Protein AF-A0A2E8GRL9-F1 (afdb_monomer_lite)

Radius of gyration: 11.85 Å; chains: 1; bounding box: 24×21×29 Å

Structure (mmCIF, N/CA/C/O backbone):
data_AF-A0A2E8GRL9-F1
#
_entry.id   AF-A0A2E8GRL9-F1
#
loop_
_atom_site.group_PDB
_atom_site.id
_atom_site.type_symbol
_atom_site.label_atom_id
_atom_site.label_alt_id
_atom_site.label_comp_id
_atom_site.label_asym_id
_atom_site.label_entity_id
_atom_site.label_seq_id
_atom_site.pdbx_PDB_ins_code
_atom_site.Cartn_x
_atom_site.Cartn_y
_atom_site.Cartn_z
_atom_site.occupancy
_atom_site.B_iso_or_equiv
_atom_site.auth_seq_id
_atom_site.auth_comp_id
_atom_site.auth_asym_id
_atom_site.auth_atom_id
_atom_site.pdbx_PDB_model_num
ATOM 1 N N . MET A 1 1 ? -14.828 13.176 6.341 1.00 63.22 1 MET A N 1
ATOM 2 C CA . MET A 1 1 ? -14.410 12.027 5.507 1.00 63.22 1 MET A CA 1
ATOM 3 C C . MET A 1 1 ? -12.895 12.050 5.393 1.00 63.22 1 MET A C 1
ATOM 5 O O . MET A 1 1 ? -12.353 13.135 5.224 1.00 63.22 1 MET A O 1
ATOM 9 N N . LYS A 1 2 ? -12.213 10.912 5.574 1.00 67.50 2 LYS A N 1
ATOM 10 C CA . LYS A 1 2 ? -10.753 10.834 5.408 1.00 67.50 2 LYS A CA 1
ATOM 11 C C . LYS A 1 2 ? -10.444 10.643 3.925 1.00 67.50 2 LYS A C 1
ATOM 13 O O . LYS A 1 2 ? -11.000 9.734 3.314 1.00 67.50 2 LYS A O 1
ATOM 18 N N . HIS A 1 3 ? -9.600 11.505 3.371 1.00 72.38 3 HIS A N 1
ATOM 19 C CA . HIS A 1 3 ? -9.150 11.424 1.985 1.00 72.38 3 HIS A CA 1
ATOM 20 C C . HIS A 1 3 ? -7.708 10.936 1.974 1.00 72.38 3 HIS A C 1
ATOM 22 O O . HIS A 1 3 ? -6.883 11.416 2.752 1.00 72.38 3 HIS A O 1
ATOM 28 N N . TRP A 1 4 ? -7.423 9.975 1.105 1.00 78.94 4 TRP A N 1
ATOM 29 C CA . TRP A 1 4 ? -6.107 9.366 0.979 1.00 78.94 4 TRP A CA 1
ATOM 30 C C . TRP A 1 4 ? -5.470 9.836 -0.317 1.00 78.94 4 TRP A C 1
ATOM 32 O O . TRP A 1 4 ? -6.079 9.698 -1.376 1.00 78.94 4 TRP A O 1
ATOM 42 N N . LEU A 1 5 ? -4.252 10.369 -0.221 1.00 82.19 5 LEU A N 1
ATOM 43 C CA . LEU A 1 5 ? -3.412 10.625 -1.381 1.00 82.19 5 LEU A CA 1
ATOM 44 C C . LEU A 1 5 ? -2.388 9.504 -1.489 1.00 82.19 5 LEU A C 1
ATOM 46 O O . LEU A 1 5 ? -1.610 9.257 -0.567 1.00 82.19 5 LEU A O 1
ATOM 50 N N . LEU A 1 6 ? -2.411 8.838 -2.629 1.00 80.25 6 LEU A N 1
ATOM 51 C CA . LEU A 1 6 ? -1.562 7.711 -2.944 1.00 80.25 6 LEU A CA 1
ATOM 52 C C . LEU A 1 6 ? -0.613 8.147 -4.062 1.00 80.25 6 LEU A C 1
ATOM 54 O O . LEU A 1 6 ? -1.065 8.663 -5.080 1.00 80.25 6 LEU A O 1
ATOM 58 N N . LYS A 1 7 ? 0.693 8.000 -3.833 1.00 77.19 7 LYS A N 1
ATOM 59 C CA . LYS A 1 7 ? 1.742 8.372 -4.788 1.00 77.19 7 LYS A CA 1
ATOM 60 C C . LYS A 1 7 ? 2.360 7.106 -5.362 1.00 77.19 7 LYS A C 1
ATOM 62 O O . LYS A 1 7 ? 2.767 6.243 -4.587 1.00 77.19 7 LYS A O 1
ATOM 67 N N . SER A 1 8 ? 2.439 7.016 -6.681 1.00 76.69 8 SER A N 1
ATOM 68 C CA . SER A 1 8 ? 3.210 5.993 -7.382 1.00 76.69 8 SER A CA 1
ATOM 69 C C . SER A 1 8 ? 4.268 6.663 -8.252 1.00 76.69 8 SER A C 1
ATOM 71 O O . SER A 1 8 ? 4.089 7.792 -8.706 1.00 76.69 8 SER A O 1
ATOM 73 N N . GLU A 1 9 ? 5.395 5.982 -8.438 1.00 77.69 9 GLU A N 1
ATOM 74 C CA . GLU A 1 9 ? 6.449 6.462 -9.325 1.00 77.69 9 GLU A CA 1
ATOM 75 C C . GLU A 1 9 ? 6.052 6.186 -10.785 1.00 77.69 9 GLU A C 1
ATOM 77 O O . GLU A 1 9 ? 5.599 5.074 -11.087 1.00 77.69 9 GLU A O 1
ATOM 82 N N . PRO A 1 10 ? 6.265 7.137 -11.712 1.00 71.94 10 PRO A N 1
ATOM 83 C CA . PRO A 1 10 ? 5.826 7.006 -13.100 1.00 71.94 10 PRO A CA 1
ATOM 84 C C . PRO A 1 10 ? 6.535 5.889 -13.880 1.00 71.94 10 PRO A C 1
ATOM 86 O O . PRO A 1 10 ? 6.042 5.453 -14.912 1.00 71.94 10 PRO A O 1
ATOM 89 N N . ASN A 1 11 ? 7.678 5.409 -13.386 1.00 72.44 11 ASN A N 1
ATOM 90 C CA . ASN A 1 11 ? 8.424 4.297 -13.981 1.00 72.44 11 ASN A CA 1
ATOM 91 C C . ASN A 1 11 ? 8.137 2.937 -13.312 1.00 72.44 11 ASN A C 1
ATOM 93 O O . ASN A 1 11 ? 8.736 1.933 -13.687 1.00 72.44 11 ASN A O 1
ATOM 97 N N . ALA A 1 12 ? 7.290 2.902 -12.278 1.00 72.81 12 ALA A N 1
ATOM 98 C CA . ALA A 1 12 ? 6.973 1.676 -11.546 1.00 72.81 12 ALA A CA 1
ATOM 99 C C . ALA A 1 12 ? 5.535 1.220 -11.798 1.00 72.81 12 ALA A C 1
ATOM 101 O O . ALA A 1 12 ? 5.318 0.063 -12.145 1.00 72.81 12 ALA A O 1
ATOM 102 N N . PHE A 1 13 ? 4.561 2.112 -11.603 1.00 74.00 13 PHE A N 1
ATOM 103 C CA . PHE A 1 13 ? 3.151 1.785 -11.794 1.00 74.00 13 PHE A CA 1
ATOM 104 C C . PHE A 1 13 ? 2.339 3.049 -12.070 1.00 74.00 13 PHE A C 1
ATOM 106 O O . PHE A 1 13 ? 2.208 3.929 -11.209 1.00 74.00 13 PHE A O 1
ATOM 113 N N . LEU A 1 14 ? 1.797 3.139 -13.281 1.00 79.44 14 LEU A N 1
ATOM 114 C CA . LEU A 1 14 ? 0.983 4.256 -13.733 1.00 79.44 14 LEU A CA 1
ATOM 115 C C . LEU A 1 14 ? -0.505 3.994 -13.493 1.00 79.44 14 LEU A C 1
ATOM 117 O O . LEU A 1 14 ? -0.968 2.868 -13.325 1.00 79.44 14 LEU A O 1
ATOM 121 N N . LEU A 1 15 ? -1.296 5.067 -13.538 1.00 78.12 15 LEU A N 1
ATOM 122 C CA . LEU A 1 15 ? -2.755 4.958 -13.491 1.00 78.12 15 LEU A CA 1
ATOM 123 C C . LEU A 1 15 ? -3.309 4.125 -14.662 1.00 78.12 15 LEU A C 1
ATOM 125 O O . LEU A 1 15 ? -4.329 3.460 -14.514 1.00 78.12 15 LEU A O 1
ATOM 129 N N . GLU A 1 16 ? -2.641 4.156 -15.814 1.00 80.69 16 GLU A N 1
ATOM 130 C CA . GLU A 1 16 ? -2.993 3.340 -16.980 1.00 80.69 16 GLU A CA 1
ATOM 131 C C . GLU A 1 16 ? -2.832 1.842 -16.679 1.00 80.69 16 GLU A C 1
ATOM 133 O O . GLU A 1 16 ? -3.715 1.053 -17.014 1.00 80.69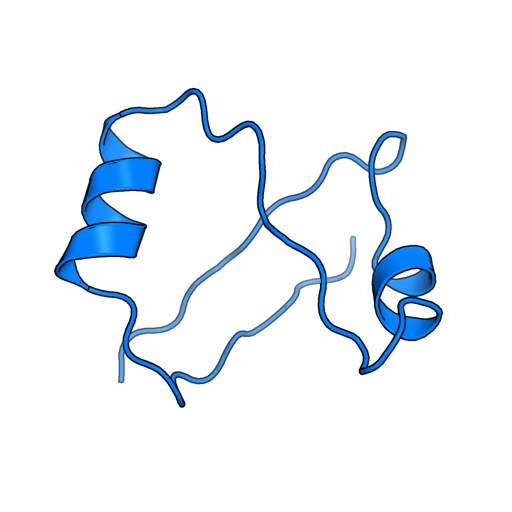 16 GLU A O 1
ATOM 138 N N . ASP A 1 17 ? -1.776 1.461 -15.956 1.00 82.38 17 ASP A N 1
ATOM 139 C CA . ASP A 1 17 ? -1.564 0.079 -15.518 1.00 82.38 17 ASP A CA 1
ATOM 140 C C . ASP A 1 17 ? -2.675 -0.361 -14.560 1.00 82.38 17 ASP A C 1
ATOM 142 O O . ASP A 1 17 ? -3.225 -1.451 -14.702 1.00 82.38 17 ASP A O 1
ATOM 146 N N . LEU A 1 18 ? -3.102 0.528 -13.653 1.00 83.69 18 LEU A N 1
ATOM 147 C CA . LEU A 1 18 ? -4.239 0.265 -12.767 1.00 83.69 18 LEU A CA 1
ATOM 148 C C . LEU A 1 18 ? -5.556 0.100 -13.531 1.00 83.69 18 LEU A C 1
ATOM 150 O O . LEU A 1 18 ? -6.359 -0.759 -13.178 1.00 83.69 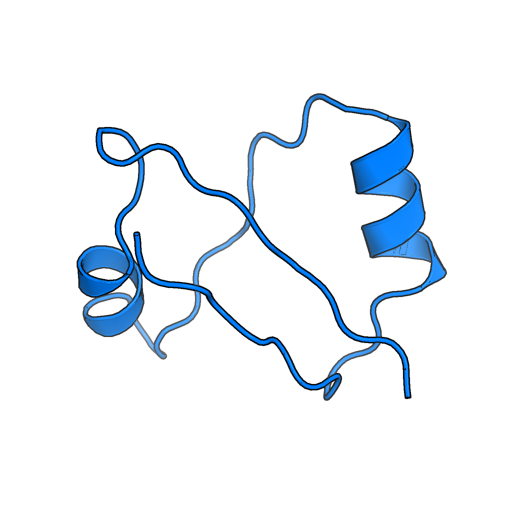18 LEU A O 1
ATOM 154 N N . LYS A 1 19 ? -5.804 0.913 -14.566 1.00 82.62 19 LYS A N 1
ATOM 155 C CA . LYS A 1 19 ? -7.016 0.794 -15.396 1.00 82.62 19 LYS A CA 1
ATOM 156 C C . LYS A 1 19 ? -7.055 -0.525 -16.164 1.00 82.62 19 LYS A C 1
ATOM 158 O O . LYS A 1 19 ? -8.142 -1.065 -16.357 1.00 82.62 19 LYS A O 1
ATOM 163 N N . ASN A 1 20 ? -5.891 -1.006 -16.597 1.00 85.12 20 ASN A N 1
ATOM 164 C CA . ASN A 1 20 ? -5.740 -2.249 -17.349 1.00 85.12 20 ASN A CA 1
ATOM 165 C C . ASN A 1 20 ? -5.641 -3.489 -16.443 1.00 85.12 20 ASN A C 1
ATOM 167 O O . ASN A 1 20 ? -5.787 -4.612 -16.928 1.00 85.12 20 ASN A O 1
ATOM 171 N N . ALA A 1 21 ? -5.425 -3.306 -15.137 1.00 82.69 21 ALA A N 1
ATOM 172 C CA . ALA A 1 21 ? -5.388 -4.385 -14.162 1.00 82.69 21 ALA A CA 1
ATOM 173 C C . ALA A 1 21 ? -6.762 -5.073 -14.019 1.00 82.69 21 ALA A C 1
ATOM 175 O O . ALA A 1 21 ? -7.814 -4.424 -14.113 1.00 82.69 21 ALA A O 1
ATOM 176 N N . PRO A 1 22 ? -6.790 -6.390 -13.748 1.00 79.56 22 PRO A N 1
ATOM 177 C CA . PRO A 1 22 ? -8.035 -7.113 -13.524 1.00 79.56 22 PRO A CA 1
ATOM 178 C C . PRO A 1 22 ? -8.821 -6.490 -12.361 1.00 79.56 22 PRO A C 1
ATOM 180 O O . PRO A 1 22 ? -8.293 -6.254 -11.277 1.00 79.56 22 PRO A O 1
ATOM 183 N N . ASN A 1 23 ? -10.105 -6.207 -12.596 1.00 82.56 23 ASN A N 1
ATOM 184 C CA . ASN A 1 23 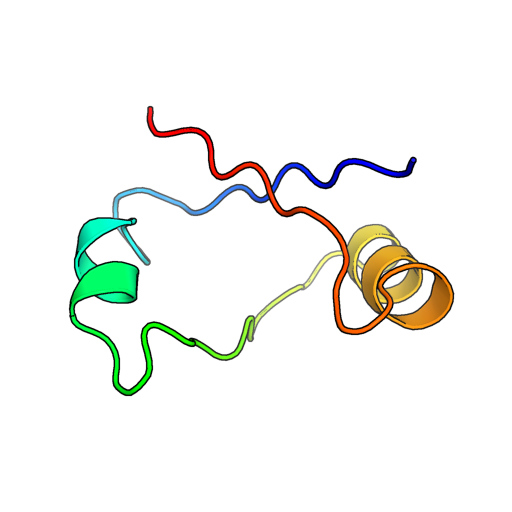? -10.991 -5.500 -11.659 1.00 82.56 23 ASN A CA 1
ATOM 185 C C . ASN A 1 23 ? -10.511 -4.092 -11.258 1.00 82.56 23 ASN A C 1
ATOM 187 O O . ASN A 1 23 ? -10.916 -3.597 -10.205 1.00 82.56 23 ASN A O 1
ATOM 191 N N . GLN A 1 24 ? -9.636 -3.463 -12.054 1.00 81.19 24 GLN A N 1
ATOM 192 C CA . GLN A 1 24 ? -9.032 -2.156 -11.759 1.00 81.19 24 GLN A CA 1
ATOM 193 C C . GLN A 1 24 ? -8.438 -2.079 -10.346 1.00 81.19 24 GLN A C 1
ATOM 195 O O . GLN A 1 24 ? -8.486 -1.050 -9.668 1.00 81.19 24 GLN A O 1
ATOM 200 N N . THR A 1 25 ? -7.951 -3.220 -9.865 1.00 77.00 25 THR A N 1
ATOM 201 C CA . THR A 1 25 ? -7.507 -3.409 -8.494 1.00 77.00 25 THR A CA 1
ATOM 202 C C . THR A 1 25 ? -6.107 -3.983 -8.534 1.00 77.00 25 THR A C 1
ATOM 204 O O . THR A 1 25 ? -5.880 -5.017 -9.151 1.00 77.00 25 THR A O 1
ATOM 207 N N . GLU A 1 26 ? -5.190 -3.329 -7.833 1.00 79.88 26 GLU A N 1
ATOM 208 C CA . GLU A 1 26 ? -3.819 -3.798 -7.664 1.00 79.88 26 GLU A CA 1
ATOM 209 C C . GLU A 1 26 ? -3.492 -3.885 -6.172 1.00 79.88 26 GLU A C 1
ATOM 211 O O . GLU A 1 26 ? -3.983 -3.092 -5.353 1.00 79.88 26 GLU A O 1
ATOM 216 N N . CYS A 1 27 ? -2.669 -4.864 -5.803 1.00 76.12 27 CYS A N 1
ATOM 217 C CA . CYS A 1 27 ? -2.178 -4.979 -4.443 1.00 76.12 27 CYS A CA 1
ATOM 218 C C . CYS A 1 27 ? -1.078 -3.941 -4.234 1.00 76.12 27 CYS A C 1
ATOM 220 O O . CYS A 1 27 ? -0.028 -4.013 -4.859 1.00 76.12 27 CYS A O 1
ATOM 222 N N . TRP A 1 28 ? -1.279 -3.008 -3.298 1.00 74.81 28 TRP A N 1
ATOM 223 C CA . TRP A 1 28 ? -0.232 -2.058 -2.918 1.00 74.81 28 TRP A CA 1
ATOM 224 C C . TRP A 1 28 ? 0.856 -2.757 -2.090 1.00 74.81 28 TRP A C 1
ATOM 226 O O . TRP A 1 28 ? 0.920 -2.652 -0.862 1.00 74.81 28 TRP A O 1
ATOM 236 N N . ASN A 1 29 ? 1.699 -3.521 -2.776 1.00 67.50 29 ASN A N 1
ATOM 237 C CA . ASN A 1 29 ? 2.882 -4.161 -2.231 1.00 67.50 29 ASN A CA 1
ATOM 238 C C . ASN A 1 29 ? 4.039 -3.143 -2.131 1.00 67.50 29 ASN A C 1
ATOM 240 O O . ASN A 1 29 ? 4.077 -2.126 -2.815 1.00 67.50 29 ASN A O 1
ATOM 244 N N . GLY A 1 30 ? 4.969 -3.368 -1.199 1.00 72.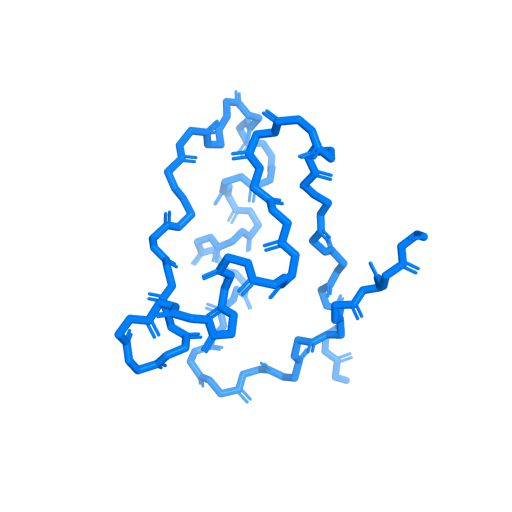75 30 GLY A N 1
ATOM 245 C CA . GLY A 1 30 ? 6.191 -2.555 -1.110 1.00 72.75 30 GLY A CA 1
ATOM 246 C C . G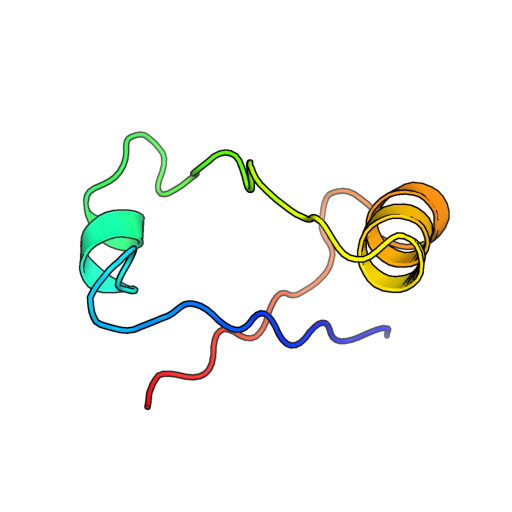LY A 1 30 ? 6.107 -1.249 -0.307 1.00 72.75 30 GLY A C 1
ATOM 247 O O . GLY A 1 30 ? 7.006 -0.420 -0.420 1.00 72.75 30 GLY A O 1
ATOM 248 N N . VAL A 1 31 ? 5.099 -1.048 0.555 1.00 76.44 31 VAL A N 1
ATOM 249 C CA . VAL A 1 31 ? 5.107 0.082 1.508 1.00 76.44 31 VAL A CA 1
ATOM 250 C C . VAL A 1 31 ? 6.206 -0.127 2.557 1.00 76.44 31 VAL A C 1
ATOM 252 O O . VAL A 1 31 ? 5.995 -0.773 3.582 1.00 76.44 31 VAL A O 1
AT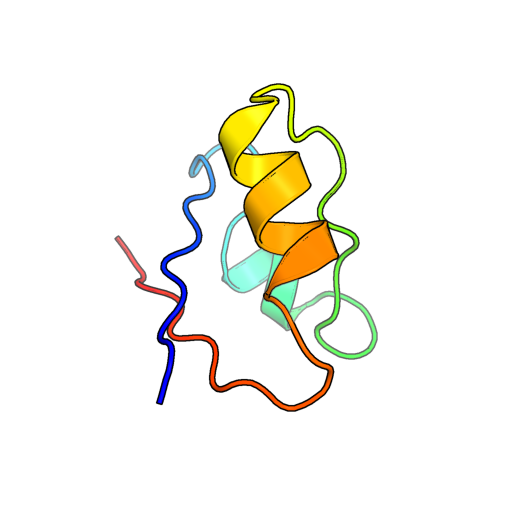OM 255 N N . GLN A 1 32 ? 7.389 0.436 2.307 1.00 80.44 32 GLN A N 1
ATOM 256 C CA . GLN A 1 32 ? 8.535 0.358 3.226 1.00 80.44 32 GLN A CA 1
ATOM 257 C C . GLN A 1 32 ? 8.485 1.410 4.347 1.00 80.44 32 GLN A C 1
ATOM 259 O O . GLN A 1 32 ? 9.272 1.367 5.290 1.00 80.44 32 GLN A O 1
ATOM 264 N N . ASN A 1 33 ? 7.537 2.348 4.281 1.00 82.31 33 ASN A N 1
ATOM 265 C CA . ASN A 1 33 ? 7.326 3.334 5.331 1.00 82.31 33 ASN A CA 1
ATOM 266 C C . ASN A 1 33 ? 6.374 2.783 6.408 1.00 82.31 33 ASN A C 1
ATOM 268 O O . ASN A 1 33 ? 5.182 2.574 6.166 1.00 82.31 33 ASN A O 1
ATOM 272 N N . TYR A 1 34 ? 6.896 2.593 7.622 1.00 82.69 34 TYR A N 1
ATOM 273 C CA . TYR A 1 34 ? 6.134 2.072 8.761 1.00 82.69 34 TYR A CA 1
ATOM 274 C C . TYR A 1 34 ? 4.908 2.921 9.124 1.00 82.69 34 TYR A C 1
ATOM 276 O O . TYR A 1 34 ? 3.871 2.367 9.486 1.00 82.69 34 TYR A O 1
ATOM 284 N N . GLN A 1 35 ? 4.999 4.248 9.005 1.00 81.75 35 GLN A N 1
ATOM 285 C CA . GLN A 1 35 ? 3.900 5.160 9.314 1.00 81.75 35 GLN A CA 1
ATOM 286 C C . GLN A 1 35 ? 2.780 5.039 8.278 1.00 81.75 35 GLN A C 1
ATOM 288 O O . GLN A 1 35 ? 1.619 4.895 8.652 1.00 81.75 35 GLN A O 1
ATOM 293 N N . ALA A 1 36 ? 3.126 5.011 6.988 1.00 81.88 36 ALA A N 1
ATOM 294 C CA . ALA A 1 36 ? 2.159 4.816 5.908 1.00 81.88 36 ALA A CA 1
ATOM 295 C C . ALA A 1 36 ? 1.449 3.459 6.026 1.00 81.88 36 ALA A C 1
ATOM 297 O O . ALA A 1 36 ? 0.229 3.389 5.905 1.00 81.88 36 ALA A O 1
ATOM 298 N N . ARG A 1 37 ? 2.192 2.392 6.351 1.00 82.44 37 ARG A N 1
ATOM 299 C CA . ARG A 1 37 ? 1.619 1.058 6.576 1.00 82.44 37 ARG A CA 1
ATOM 300 C C . ARG A 1 37 ? 0.649 1.041 7.757 1.00 82.44 37 ARG A C 1
ATOM 302 O O . ARG A 1 37 ? -0.435 0.477 7.643 1.00 82.44 37 ARG A O 1
ATOM 309 N N . ASN A 1 38 ? 1.027 1.639 8.887 1.00 83.75 38 ASN A N 1
ATOM 310 C CA . ASN A 1 38 ? 0.164 1.681 10.067 1.00 83.75 38 ASN A CA 1
ATOM 311 C C . ASN A 1 38 ? -1.092 2.526 9.803 1.00 83.75 38 ASN A C 1
ATOM 313 O O . ASN A 1 38 ? -2.184 2.095 10.146 1.00 83.75 38 ASN A O 1
ATOM 317 N N . LEU A 1 39 ? -0.966 3.658 9.102 1.00 82.88 39 LEU A N 1
ATOM 318 C CA . LEU A 1 39 ? -2.109 4.472 8.671 1.00 82.88 39 LEU A CA 1
ATOM 319 C C . LEU A 1 39 ? -3.061 3.693 7.752 1.00 82.88 39 LEU A C 1
ATOM 321 O O . LEU A 1 39 ? -4.273 3.729 7.951 1.00 82.88 39 LEU A O 1
ATOM 325 N N . MET A 1 40 ? -2.525 2.951 6.778 1.00 78.31 40 MET A N 1
ATOM 326 C CA . MET A 1 40 ? -3.335 2.093 5.910 1.00 78.31 40 MET A CA 1
ATOM 327 C C . MET A 1 40 ? -4.048 0.997 6.708 1.00 78.31 40 MET A C 1
ATOM 329 O O . MET A 1 40 ? -5.234 0.773 6.502 1.00 78.31 40 MET A O 1
ATOM 333 N N . ARG A 1 41 ? -3.362 0.342 7.649 1.00 79.94 41 ARG A N 1
ATOM 334 C CA . ARG A 1 41 ? -3.951 -0.722 8.474 1.00 79.94 41 ARG A CA 1
ATOM 335 C C . ARG A 1 41 ? -5.036 -0.203 9.421 1.00 79.94 41 ARG A C 1
ATOM 337 O O . ARG A 1 41 ? -6.087 -0.823 9.534 1.00 79.94 41 ARG A O 1
ATOM 344 N N . ASP A 1 42 ? -4.758 0.895 10.118 1.00 80.25 42 ASP A N 1
ATOM 345 C CA . ASP A 1 42 ? -5.577 1.350 11.245 1.00 80.25 42 ASP A CA 1
ATOM 346 C C . ASP A 1 42 ? -6.740 2.241 10.782 1.00 80.25 42 ASP A C 1
ATOM 348 O O . ASP A 1 42 ? -7.781 2.305 11.438 1.00 80.25 42 ASP A O 1
ATOM 352 N N . GLU A 1 43 ? -6.595 2.920 9.638 1.00 79.12 43 GLU A N 1
ATOM 353 C CA . GLU A 1 43 ? -7.553 3.936 9.209 1.00 79.12 43 GLU A CA 1
ATOM 354 C C . GLU A 1 43 ? -8.186 3.717 7.828 1.00 79.12 43 GLU A C 1
ATOM 356 O O . GLU A 1 43 ? -9.257 4.289 7.583 1.00 79.12 43 GLU A O 1
ATOM 361 N N . MET A 1 44 ? -7.598 2.922 6.918 1.00 74.00 44 MET A N 1
ATOM 362 C CA . MET A 1 44 ? -8.297 2.605 5.666 1.00 74.00 44 MET A CA 1
ATOM 363 C C . MET A 1 44 ? -9.400 1.581 5.927 1.00 74.00 44 MET A C 1
ATOM 365 O O . MET A 1 44 ? -9.156 0.447 6.327 1.00 74.00 44 MET A O 1
ATOM 369 N N . LYS A 1 45 ? -10.637 1.979 5.626 1.00 68.31 45 LYS A N 1
ATOM 370 C CA . LYS A 1 45 ? -11.804 1.093 5.597 1.00 68.31 45 LYS A CA 1
ATOM 371 C C . LYS A 1 45 ? -12.207 0.811 4.151 1.00 68.31 45 LYS A C 1
ATOM 373 O O . LYS A 1 45 ? -12.121 1.697 3.295 1.00 68.31 45 LYS A O 1
ATOM 378 N N . LEU A 1 46 ? -12.660 -0.415 3.889 1.00 66.81 46 LEU A N 1
ATOM 379 C CA . LEU A 1 46 ? -13.276 -0.802 2.616 1.00 66.81 46 LEU A CA 1
ATOM 380 C C . LEU A 1 46 ? -14.441 0.161 2.311 1.00 66.81 46 LEU A C 1
ATOM 382 O O . LEU A 1 46 ? -15.318 0.344 3.152 1.00 66.81 46 LEU A O 1
ATOM 386 N N . GLY A 1 47 ? -14.402 0.821 1.146 1.00 60.44 47 GLY A N 1
ATOM 387 C CA . GLY A 1 47 ? -15.390 1.831 0.728 1.00 60.44 47 GLY A CA 1
ATOM 388 C C . GLY A 1 47 ? -14.990 3.303 0.934 1.00 60.44 47 GLY A C 1
ATOM 389 O O . GLY A 1 47 ? -15.792 4.191 0.656 1.00 60.44 47 GLY A O 1
ATOM 390 N N . GLY A 1 48 ? -13.773 3.600 1.408 1.00 58.09 48 GLY A N 1
ATOM 391 C CA . GLY A 1 48 ? -13.268 4.977 1.488 1.00 58.09 48 GLY A CA 1
ATOM 392 C C . GLY A 1 48 ? -12.956 5.580 0.110 1.00 58.09 48 GLY A C 1
ATOM 393 O O . GLY A 1 48 ? -12.288 4.941 -0.699 1.00 58.09 48 GLY A O 1
ATOM 394 N N . SER A 1 49 ? -13.406 6.816 -0.140 1.00 46.53 49 SER A N 1
ATOM 395 C CA . SER A 1 49 ? -13.137 7.549 -1.387 1.00 46.53 49 SER A CA 1
ATOM 396 C C . SER A 1 49 ? -11.628 7.766 -1.569 1.00 46.53 49 SER A C 1
ATOM 398 O O . SER A 1 49 ? -10.977 8.397 -0.730 1.00 46.53 49 SER A O 1
ATOM 400 N N . ARG A 1 50 ? -11.058 7.189 -2.632 1.00 58.34 50 ARG A N 1
ATOM 401 C CA . ARG A 1 50 ? -9.640 7.314 -2.996 1.00 58.34 50 ARG A CA 1
ATOM 402 C C . ARG A 1 50 ? -9.530 8.306 -4.144 1.00 58.34 50 ARG A C 1
ATOM 404 O O . ARG A 1 50 ? -10.036 8.043 -5.230 1.00 58.34 50 ARG A O 1
ATOM 411 N N . THR A 1 51 ? -8.865 9.428 -3.908 1.00 48.00 51 THR A N 1
ATOM 412 C CA . THR A 1 51 ? -8.572 10.402 -4.960 1.00 48.00 51 THR A CA 1
ATOM 413 C C . THR A 1 51 ? -7.179 10.095 -5.493 1.00 48.00 51 THR A C 1
ATOM 415 O O . THR A 1 51 ? -6.184 10.336 -4.811 1.00 48.00 51 THR A O 1
ATOM 418 N N . VAL A 1 52 ? -7.100 9.514 -6.689 1.00 56.16 52 VAL A N 1
ATOM 419 C CA . VAL A 1 52 ? -5.823 9.312 -7.383 1.00 56.16 52 VAL A CA 1
ATOM 420 C C . VAL A 1 52 ? -5.525 10.597 -8.147 1.00 56.16 52 VAL A C 1
ATOM 422 O O . VAL A 1 52 ? -6.333 11.013 -8.974 1.00 56.16 52 VAL A O 1
ATOM 425 N N . GLN A 1 53 ? -4.416 11.265 -7.832 1.00 39.81 53 GLN A N 1
ATOM 426 C CA . GLN A 1 53 ? -3.968 12.424 -8.604 1.00 39.81 53 GLN A CA 1
ATOM 427 C C . GLN A 1 53 ? -3.083 11.931 -9.754 1.00 39.81 53 GLN A C 1
ATOM 429 O O . GLN A 1 53 ? -2.055 11.314 -9.473 1.00 39.81 53 GLN A O 1
ATOM 434 N N . PRO A 1 54 ? -3.452 12.173 -11.023 1.00 44.44 54 PRO A N 1
ATOM 435 C CA . PRO A 1 54 ? -2.509 12.063 -12.123 1.00 44.44 54 PRO A CA 1
ATOM 436 C C . PRO A 1 54 ? -1.544 13.256 -12.063 1.00 44.44 54 PRO A C 1
ATOM 438 O O . PRO A 1 54 ? -1.986 14.395 -11.885 1.00 44.44 54 PRO A O 1
ATOM 441 N N . GLN A 1 55 ? -0.243 12.977 -12.155 1.00 44.31 55 GLN A N 1
ATOM 442 C CA . GLN A 1 55 ? 0.767 13.980 -12.500 1.00 44.31 55 GLN A CA 1
ATOM 443 C C . GLN A 1 55 ? 0.827 14.149 -14.014 1.00 44.31 55 GLN A C 1
ATOM 445 O O . GLN A 1 55 ? 0.699 13.119 -14.714 1.00 44.31 55 GLN A O 1
#

Sequence (55 aa):
MKHWLLKSEPNAFLLEDLKNAPNQTECWNGVQNYQARNLMRDEMKLGGSRTVQPQ

pLDDT: mean 73.29, std 11.44, range [39.81, 85.12]

Secondary structure (DSSP, 8-state):
---EE----TTT--HHHHHHSGGG---------HHHHHHHHHH--TT--EEPPP-

Foldseek 3Di:
DDEDEDDDDPVPDDQVNLVVDVVSDDDPPDPPDPVVVCCCVVPDDPPDDYDYDDD